Protein AF-A0A8J6NWM7-F1 (afdb_monomer)

Solvent-accessible surface area (backbone atoms only — not comparable to full-atom values): 4347 Å² total; per-residue (Å²): 136,81,83,80,75,76,84,80,71,72,40,98,84,61,65,67,64,90,84,54,74,66,59,70,60,48,53,48,54,55,49,52,53,52,54,52,51,23,30,61,80,34,73,68,36,49,55,57,17,10,55,72,72,72,38,98,35,38,68,58,38,52,50,49,35,43,75,68,69,74,99

Sequence (71 aa):
MIPISRSG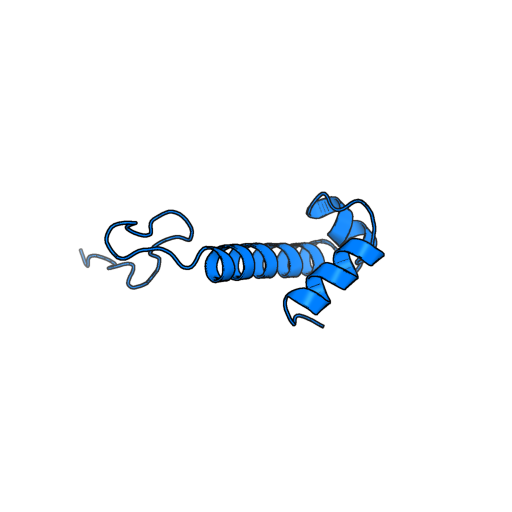DDGLLDRSIKDGVNLPELVEKLARHYLNKAMDEAHGNKTKAAELVGLPSYQTFSNWMKKYRLT

InterPro domains:
  IPR002197 DNA binding HTH domain, Fis-type [PF02954] (32-68)
  IPR009057 Homedomain-like superfamily [SSF46689] (16-70)

Nearest PDB structures (foldseek):
  1ety-assembly1_B  TM=8.086E-01  e=6.818E-02  Escherichia coli
  1etv-assembly1_B  TM=7.753E-01  e=1.227E-01  Escherichia coli
  6p0u-assembly1_B  TM=7.925E-01  e=2.081E-01  Escherichia coli K-12
  5m7o-assembly1_B  TM=7.726E-01  e=7.574E-01  Brucella abortus str. 2308 A

Organism: NCBI:txid2841696

Structure (mmCIF, N/CA/C/O backbone):
data_AF-A0A8J6NWM7-F1
#
_entry.id   AF-A0A8J6NWM7-F1
#
loop_
_atom_site.group_PDB
_atom_site.id
_atom_site.type_symbol
_atom_site.label_atom_id
_atom_site.label_alt_id
_atom_site.label_comp_id
_atom_site.label_asym_id
_atom_site.label_entity_id
_atom_site.label_seq_id
_atom_site.pdbx_PDB_ins_code
_atom_site.Cartn_x
_atom_site.Cartn_y
_atom_site.Cartn_z
_atom_site.occupancy
_atom_site.B_iso_or_equiv
_atom_site.auth_seq_id
_atom_site.auth_comp_id
_atom_site.auth_asym_id
_atom_site.auth_atom_id
_atom_site.pdbx_PDB_model_num
ATOM 1 N N . MET A 1 1 ? -26.259 -28.751 6.726 1.00 53.41 1 MET A N 1
ATOM 2 C CA . MET A 1 1 ? -25.621 -27.521 6.213 1.00 53.41 1 MET A CA 1
ATOM 3 C C . MET A 1 1 ? -24.848 -26.929 7.379 1.00 53.41 1 MET A C 1
ATOM 5 O O . MET A 1 1 ? -25.471 -26.545 8.357 1.00 53.41 1 MET A O 1
ATOM 9 N N . ILE A 1 2 ? -23.520 -27.018 7.370 1.00 55.03 2 ILE A N 1
ATOM 10 C CA . ILE A 1 2 ? -22.691 -26.515 8.474 1.00 55.03 2 ILE A CA 1
ATOM 11 C C . ILE A 1 2 ? -22.423 -25.038 8.166 1.00 55.03 2 ILE A C 1
ATOM 13 O O . ILE A 1 2 ? -21.949 -24.759 7.061 1.00 55.03 2 ILE A O 1
ATOM 17 N N . PRO A 1 3 ? -22.735 -24.086 9.062 1.00 58.69 3 PRO A N 1
ATOM 18 C CA . PRO A 1 3 ? -22.310 -22.713 8.863 1.00 58.69 3 PRO A CA 1
ATOM 19 C C . PRO A 1 3 ? -20.788 -22.687 8.986 1.00 58.69 3 PRO A C 1
ATOM 21 O O . PRO A 1 3 ? -20.230 -22.949 10.051 1.00 58.69 3 PRO A O 1
ATOM 24 N N . ILE A 1 4 ? -20.105 -22.396 7.881 1.00 58.03 4 ILE A N 1
ATOM 25 C CA . ILE A 1 4 ? -18.709 -21.977 7.927 1.00 58.03 4 ILE A CA 1
ATOM 26 C C . ILE A 1 4 ? -18.659 -20.633 8.657 1.00 58.03 4 ILE A C 1
ATOM 28 O O . ILE A 1 4 ? -18.760 -19.570 8.051 1.00 58.03 4 ILE A O 1
ATOM 32 N N . SER A 1 5 ? -18.543 -20.674 9.983 1.00 54.41 5 SER A N 1
ATOM 33 C CA . SER A 1 5 ? -18.081 -19.518 10.739 1.00 54.41 5 SER A CA 1
ATOM 34 C C . SER A 1 5 ? -16.705 -19.181 10.178 1.00 54.41 5 SER A C 1
ATOM 36 O O . SER A 1 5 ? -15.743 -19.916 10.409 1.00 54.41 5 SER A O 1
ATOM 38 N N . ARG A 1 6 ? -16.620 -18.113 9.374 1.00 56.72 6 ARG A N 1
ATOM 39 C CA . ARG A 1 6 ? -15.359 -17.453 9.024 1.00 56.72 6 ARG A CA 1
ATOM 40 C C . ARG A 1 6 ? -14.811 -16.847 10.311 1.00 56.72 6 ARG A C 1
ATOM 42 O O . ARG A 1 6 ? -14.916 -15.654 10.557 1.00 56.72 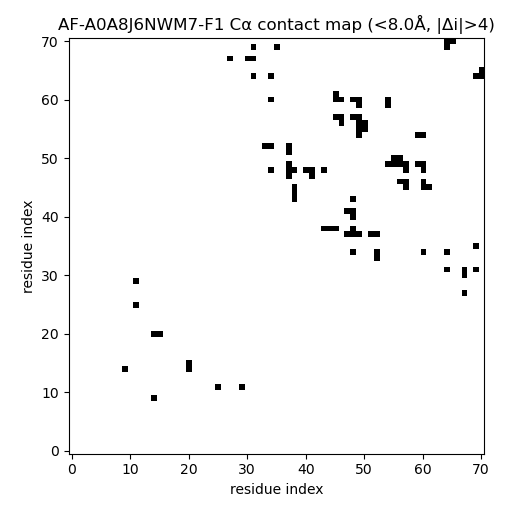6 ARG A O 1
ATOM 49 N N . SER A 1 7 ? -14.302 -17.706 11.179 1.00 51.69 7 SER A N 1
ATOM 50 C CA . SER A 1 7 ? -13.647 -17.313 12.409 1.00 51.69 7 SER A CA 1
ATOM 51 C C . SER A 1 7 ? -12.333 -16.640 12.015 1.00 51.69 7 SER A C 1
ATOM 53 O O . SER A 1 7 ? -11.361 -17.326 11.712 1.00 51.69 7 SER A O 1
ATOM 55 N N . GLY A 1 8 ? -12.329 -15.305 11.968 1.00 49.06 8 GLY A N 1
ATOM 56 C CA . GLY A 1 8 ? -11.100 -14.509 11.991 1.00 49.06 8 GLY A CA 1
ATOM 57 C C . GLY A 1 8 ? -10.803 -13.584 10.809 1.00 49.06 8 GLY A C 1
ATOM 58 O O . GLY A 1 8 ? -9.689 -13.076 10.767 1.00 49.06 8 GLY A O 1
ATOM 59 N N . ASP A 1 9 ? -11.741 -13.321 9.894 1.00 52.09 9 ASP A N 1
ATOM 60 C CA . ASP A 1 9 ? -11.598 -12.219 8.922 1.00 52.09 9 ASP A CA 1
ATOM 61 C C . ASP A 1 9 ? -12.565 -11.094 9.293 1.00 52.09 9 ASP A C 1
ATOM 63 O O . ASP A 1 9 ? -13.531 -10.802 8.596 1.00 52.09 9 ASP A O 1
ATOM 67 N N . ASP A 1 10 ? -12.333 -10.490 10.457 1.00 55.38 10 ASP A N 1
ATOM 68 C CA . ASP A 1 10 ? -12.731 -9.098 10.641 1.00 55.38 10 ASP A CA 1
ATOM 69 C C . ASP A 1 10 ? -11.813 -8.329 9.687 1.00 55.38 10 ASP A C 1
ATOM 71 O O . ASP A 1 10 ? -10.627 -8.110 9.976 1.00 55.38 10 ASP A O 1
ATOM 75 N N . GLY A 1 11 ? -12.296 -8.162 8.451 1.00 65.06 11 GLY A N 1
ATOM 76 C CA . GLY A 1 11 ? -11.501 -7.692 7.329 1.00 65.06 11 GLY A CA 1
ATOM 77 C C . GLY A 1 11 ? -10.766 -6.413 7.709 1.00 65.06 11 GLY A C 1
ATOM 78 O O . GLY A 1 11 ? -11.177 -5.678 8.604 1.00 65.06 11 GLY A O 1
ATOM 79 N N . LEU A 1 12 ? -9.678 -6.091 7.010 1.00 71.00 12 LEU A N 1
ATOM 80 C CA . LEU A 1 12 ? -8.895 -4.872 7.270 1.00 71.00 12 LEU A CA 1
ATOM 81 C C . LEU A 1 12 ? -9.759 -3.589 7.377 1.00 71.00 12 LEU A C 1
ATOM 83 O O . LEU A 1 12 ? -9.323 -2.608 7.976 1.00 71.00 12 LEU A O 1
ATOM 87 N N . LEU A 1 13 ? -10.971 -3.617 6.811 1.00 77.06 13 LEU A N 1
ATOM 88 C CA . LEU A 1 13 ? -11.963 -2.545 6.791 1.00 77.06 13 LEU A CA 1
ATOM 89 C C . LEU A 1 13 ? -13.234 -2.812 7.627 1.00 77.06 13 LEU A C 1
ATOM 91 O O . LEU A 1 13 ? -14.061 -1.912 7.720 1.00 77.06 13 LEU A O 1
ATOM 95 N N . ASP A 1 14 ? -13.407 -3.998 8.217 1.00 75.38 14 ASP A N 1
ATOM 96 C CA . ASP A 1 14 ? -14.639 -4.399 8.928 1.00 75.38 14 ASP A CA 1
ATOM 97 C C . ASP A 1 14 ? -14.562 -4.178 10.453 1.00 75.38 14 ASP A C 1
ATOM 99 O O . ASP A 1 14 ? -15.501 -4.475 11.188 1.00 75.38 14 ASP A O 1
ATOM 103 N N . ARG A 1 15 ? -13.464 -3.577 10.939 1.00 77.62 15 ARG A N 1
ATOM 104 C CA . ARG A 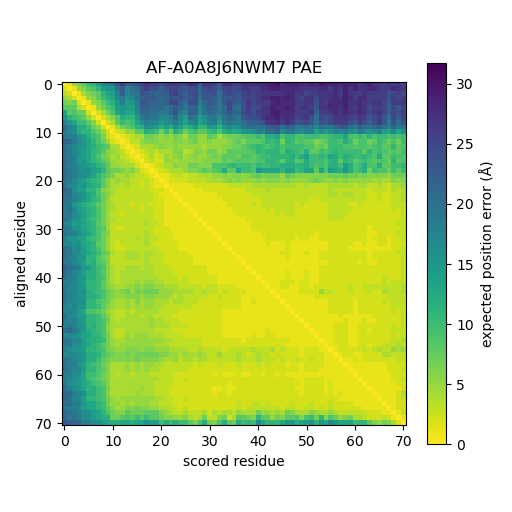1 15 ? -13.265 -3.321 12.372 1.00 77.62 15 ARG A CA 1
ATOM 105 C C . ARG A 1 15 ? -14.236 -2.283 12.913 1.00 77.62 15 ARG A C 1
ATOM 107 O O . ARG A 1 15 ? -14.256 -1.129 12.481 1.00 77.62 15 ARG A O 1
ATOM 114 N N . SER A 1 16 ? -14.956 -2.666 13.965 1.00 80.69 16 SER A N 1
ATOM 115 C CA . SER A 1 16 ? -15.754 -1.743 14.773 1.00 80.69 16 SER A CA 1
ATOM 116 C C . SER A 1 16 ? -14.885 -0.622 15.359 1.00 80.69 16 SER A C 1
ATOM 118 O O . SER A 1 16 ? -13.898 -0.872 16.046 1.00 80.69 16 SER A O 1
ATOM 120 N N . ILE A 1 17 ? -15.296 0.631 15.144 1.00 86.12 17 ILE A N 1
ATOM 121 C CA . ILE A 1 17 ? -14.628 1.823 15.697 1.00 86.12 17 ILE A CA 1
ATOM 122 C C . ILE A 1 17 ? -14.953 2.032 17.185 1.00 86.12 17 ILE A C 1
ATOM 124 O O . ILE A 1 17 ? -14.284 2.819 17.850 1.00 86.12 17 ILE A O 1
ATOM 128 N N . LYS A 1 18 ? -15.972 1.344 17.726 1.00 84.50 18 LYS A N 1
ATOM 129 C CA . LYS A 1 18 ? -16.472 1.583 19.093 1.00 84.50 18 LYS A CA 1
ATOM 130 C C . LYS A 1 18 ? -15.392 1.434 20.172 1.00 84.50 18 LYS A C 1
ATOM 132 O O . LYS A 1 18 ? -15.401 2.210 21.119 1.00 84.50 18 LYS A O 1
ATOM 137 N N . ASP A 1 19 ? -14.456 0.508 19.986 1.00 82.12 19 ASP A N 1
ATOM 138 C CA . ASP A 1 19 ? -13.340 0.246 20.908 1.00 82.12 19 ASP A CA 1
ATOM 139 C C . ASP A 1 19 ? -12.024 0.921 20.466 1.00 82.12 19 ASP A C 1
ATOM 141 O O . ASP A 1 19 ? -10.967 0.719 21.062 1.00 82.12 19 ASP A O 1
ATOM 145 N N . GLY A 1 20 ? -12.084 1.756 19.423 1.00 84.31 20 GLY A N 1
ATOM 146 C CA . GLY A 1 20 ? -10.922 2.360 18.783 1.00 84.31 20 GLY A CA 1
ATOM 147 C C . GLY A 1 20 ? -10.225 1.423 17.793 1.00 84.31 20 GLY A C 1
ATOM 148 O O . GLY A 1 20 ? -10.398 0.207 17.794 1.00 84.31 20 GLY A O 1
ATOM 149 N N . VAL A 1 21 ? -9.415 2.008 16.907 1.00 89.00 21 VAL A N 1
ATOM 150 C CA . VAL A 1 21 ? -8.667 1.267 15.884 1.00 89.00 21 VAL A CA 1
ATOM 151 C C . VAL A 1 21 ? -7.197 1.653 15.915 1.00 89.00 21 VAL A C 1
ATOM 153 O O . VAL A 1 21 ? -6.839 2.829 15.864 1.00 89.00 21 VAL A O 1
ATOM 156 N N . ASN A 1 22 ? -6.329 0.641 15.920 1.00 89.19 22 ASN A N 1
ATOM 157 C CA . ASN A 1 22 ? -4.900 0.825 15.709 1.00 89.19 22 ASN A CA 1
ATOM 158 C C . ASN A 1 22 ? -4.613 0.996 14.209 1.00 89.19 22 ASN A C 1
ATOM 160 O O . ASN A 1 22 ? -4.246 0.053 13.506 1.00 89.19 22 ASN A O 1
ATOM 164 N N . LEU A 1 23 ? -4.823 2.215 13.711 1.00 90.00 23 LEU A N 1
ATOM 165 C CA . LEU A 1 23 ? -4.599 2.554 12.307 1.00 90.00 23 LEU A CA 1
ATOM 166 C C . LEU A 1 23 ? -3.158 2.254 11.836 1.00 90.00 23 LEU A C 1
ATOM 168 O O . LEU A 1 23 ? -3.015 1.696 10.746 1.00 90.00 23 LEU A O 1
ATOM 172 N N . PRO A 1 24 ? -2.096 2.531 12.625 1.00 91.12 24 PRO A N 1
ATOM 173 C CA . PRO A 1 24 ? -0.737 2.119 12.271 1.00 91.12 24 PRO A CA 1
ATOM 174 C C . PRO A 1 24 ? -0.591 0.616 11.989 1.00 91.12 24 PRO A C 1
ATOM 176 O O . PRO A 1 24 ? 0.049 0.245 11.006 1.00 91.12 24 PRO A O 1
ATOM 179 N N . GLU A 1 25 ? -1.210 -0.244 12.805 1.00 89.31 25 GLU A N 1
ATOM 180 C CA . GLU A 1 25 ? -1.187 -1.700 12.606 1.00 89.31 25 GLU A CA 1
ATOM 181 C C . GLU A 1 25 ? -1.922 -2.113 11.323 1.00 89.31 25 GLU A C 1
ATOM 183 O O . GLU A 1 25 ? -1.450 -2.979 10.584 1.00 89.31 25 GLU A O 1
ATOM 188 N N . LEU A 1 26 ? -3.059 -1.480 11.019 1.00 90.75 26 LEU A N 1
ATOM 189 C CA . LEU A 1 26 ? -3.805 -1.768 9.791 1.00 90.75 26 LEU A CA 1
ATOM 190 C C . LEU A 1 26 ? -3.021 -1.372 8.543 1.00 90.75 26 LEU A C 1
ATOM 192 O O . LEU A 1 26 ? -2.912 -2.165 7.609 1.00 90.75 26 LEU A O 1
ATOM 196 N N . VAL A 1 27 ? -2.421 -0.180 8.534 1.00 92.19 27 VAL A N 1
ATOM 197 C CA . VAL A 1 27 ? -1.576 0.254 7.414 1.00 92.19 27 VAL A CA 1
ATOM 198 C C . VAL A 1 27 ? -0.358 -0.659 7.273 1.00 92.19 27 VAL A C 1
ATOM 200 O O . VAL A 1 27 ? 0.022 -0.978 6.150 1.00 92.19 27 VAL A O 1
ATOM 203 N N . GLU A 1 28 ? 0.237 -1.127 8.376 1.00 92.50 28 GLU A N 1
ATOM 204 C CA . GLU A 1 28 ? 1.310 -2.125 8.320 1.00 92.50 28 GLU A CA 1
ATOM 205 C C . GLU A 1 28 ? 0.845 -3.426 7.659 1.00 92.50 28 GLU A C 1
ATOM 207 O O . GLU A 1 28 ? 1.508 -3.904 6.737 1.00 92.50 28 GLU A O 1
ATOM 212 N N . LYS A 1 29 ? -0.290 -3.990 8.087 1.00 91.19 29 LYS A N 1
ATOM 213 C CA . LYS A 1 29 ? -0.837 -5.222 7.498 1.00 91.19 29 LYS A CA 1
ATOM 214 C C . LYS A 1 29 ? -1.102 -5.056 6.003 1.00 91.19 29 LYS A C 1
ATOM 216 O O . LYS A 1 29 ? -0.684 -5.901 5.211 1.00 91.19 29 LYS A O 1
ATOM 221 N N . LEU A 1 30 ? -1.726 -3.942 5.620 1.00 93.19 30 LEU A N 1
ATOM 222 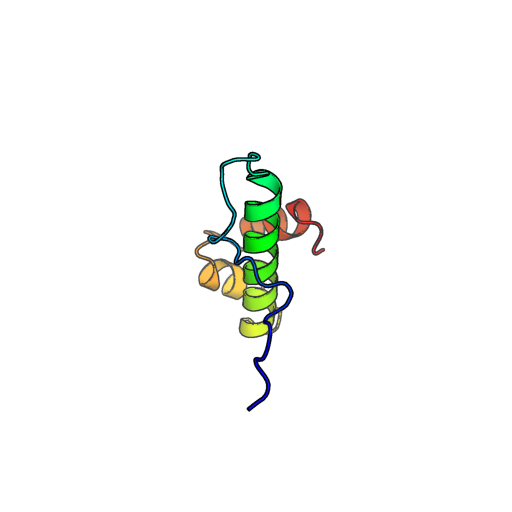C CA . LEU A 1 30 ? -2.013 -3.606 4.228 1.00 93.19 30 LEU A CA 1
ATOM 223 C C . LEU A 1 30 ? -0.729 -3.490 3.399 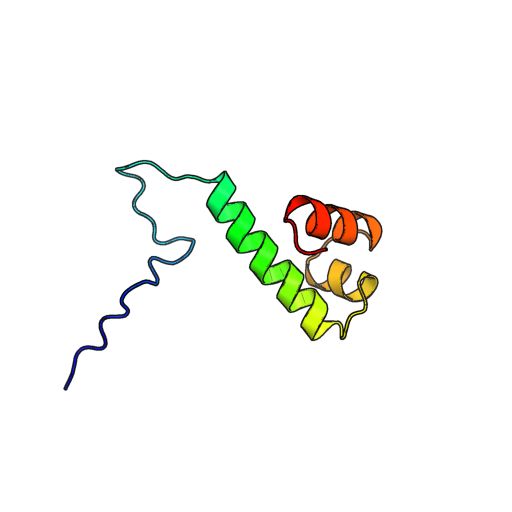1.00 93.19 30 LEU A C 1
ATOM 225 O O . LEU A 1 30 ? -0.602 -4.121 2.349 1.00 93.19 30 LEU A O 1
ATOM 229 N N . ALA A 1 31 ? 0.240 -2.712 3.886 1.00 94.75 31 ALA A N 1
ATOM 230 C CA . ALA A 1 31 ? 1.502 -2.494 3.195 1.00 94.75 31 ALA A CA 1
ATOM 231 C C . ALA A 1 31 ? 2.274 -3.807 3.033 1.00 94.75 31 ALA A C 1
ATOM 233 O O . ALA A 1 31 ? 2.718 -4.124 1.933 1.00 94.75 31 ALA A O 1
ATOM 234 N N . ARG A 1 32 ? 2.392 -4.614 4.095 1.00 95.31 32 ARG A N 1
ATOM 235 C CA . ARG A 1 32 ? 3.098 -5.901 4.033 1.00 95.31 32 ARG A CA 1
ATOM 236 C C . ARG A 1 32 ? 2.482 -6.854 3.020 1.00 95.31 32 ARG A C 1
ATOM 238 O O . ARG A 1 32 ? 3.226 -7.518 2.301 1.00 95.31 32 ARG A O 1
ATOM 245 N N . HIS A 1 33 ? 1.154 -6.909 2.957 1.00 94.69 33 HIS A N 1
ATOM 246 C CA . HIS A 1 33 ? 0.447 -7.759 2.008 1.00 94.69 33 HIS A CA 1
ATOM 247 C C . HIS A 1 33 ? 0.809 -7.399 0.561 1.00 94.69 33 HIS A C 1
ATOM 249 O O . HIS A 1 33 ? 1.280 -8.252 -0.192 1.00 94.69 33 HIS A O 1
ATOM 255 N N . TYR A 1 34 ? 0.665 -6.126 0.186 1.00 96.56 34 TYR A N 1
ATOM 256 C CA . TYR A 1 34 ? 0.905 -5.703 -1.193 1.00 96.56 34 TYR A CA 1
ATOM 257 C C . TYR A 1 34 ? 2.384 -5.651 -1.572 1.00 96.56 34 TYR A C 1
ATOM 259 O O . TYR A 1 34 ? 2.713 -5.978 -2.707 1.00 96.56 34 TYR A O 1
ATOM 267 N N . LEU A 1 35 ? 3.289 -5.318 -0.647 1.00 96.62 35 LEU A N 1
ATOM 268 C CA . LEU A 1 35 ? 4.730 -5.357 -0.919 1.00 96.62 35 LEU A CA 1
ATOM 269 C C . LEU A 1 35 ? 5.214 -6.786 -1.211 1.00 96.62 35 LEU A C 1
ATOM 271 O O . LEU A 1 35 ? 5.969 -6.983 -2.161 1.00 96.62 35 LEU A O 1
ATOM 275 N N . ASN A 1 36 ? 4.759 -7.784 -0.442 1.00 96.12 36 ASN A N 1
ATOM 276 C CA . ASN A 1 36 ? 5.096 -9.186 -0.715 1.00 96.12 36 ASN A CA 1
ATOM 277 C C . ASN A 1 36 ? 4.494 -9.661 -2.034 1.00 96.12 36 ASN A C 1
ATOM 279 O O . ASN A 1 36 ? 5.204 -10.229 -2.858 1.00 96.12 36 ASN A O 1
ATOM 283 N N . LYS A 1 37 ? 3.205 -9.384 -2.259 1.00 96.75 37 LYS A N 1
ATOM 284 C CA . LYS A 1 37 ? 2.536 -9.768 -3.504 1.00 96.75 37 LYS A CA 1
ATOM 285 C C . LYS A 1 37 ? 3.214 -9.140 -4.721 1.00 96.75 37 LYS A C 1
ATOM 287 O O . LYS A 1 37 ? 3.450 -9.818 -5.707 1.00 96.75 37 LYS A O 1
ATOM 292 N N . ALA A 1 38 ? 3.598 -7.870 -4.639 1.00 97.62 38 ALA A N 1
ATOM 293 C CA . ALA A 1 38 ? 4.311 -7.207 -5.720 1.00 97.62 38 ALA A CA 1
ATOM 294 C C . ALA A 1 38 ? 5.693 -7.817 -5.982 1.00 97.62 38 ALA A C 1
ATOM 296 O O . ALA A 1 38 ? 6.097 -7.897 -7.136 1.00 97.62 38 ALA A O 1
ATOM 297 N N . MET A 1 39 ? 6.412 -8.264 -4.947 1.00 96.75 39 MET A N 1
ATOM 298 C CA . MET A 1 39 ? 7.677 -8.989 -5.125 1.00 96.75 39 MET A CA 1
ATOM 299 C C . MET A 1 39 ? 7.485 -10.333 -5.826 1.00 96.75 39 MET A C 1
ATOM 301 O O . MET A 1 39 ? 8.290 -10.673 -6.693 1.00 96.75 39 MET A O 1
ATOM 305 N N . ASP A 1 40 ? 6.436 -11.068 -5.462 1.00 97.25 40 ASP A N 1
ATOM 306 C CA . ASP A 1 40 ? 6.088 -12.357 -6.061 1.00 97.25 40 ASP A CA 1
ATOM 307 C C . ASP A 1 40 ? 5.708 -12.201 -7.546 1.00 97.25 40 ASP A C 1
ATOM 309 O O . ASP A 1 40 ? 6.363 -12.766 -8.421 1.00 97.25 40 ASP A O 1
ATOM 313 N N . GLU A 1 41 ? 4.769 -11.299 -7.849 1.00 97.56 41 GLU A N 1
ATOM 314 C CA . GLU A 1 41 ? 4.314 -10.972 -9.214 1.00 97.56 41 GLU A CA 1
ATOM 315 C C . GLU A 1 41 ? 5.424 -10.349 -10.088 1.00 97.56 41 GLU A C 1
ATOM 317 O O . GLU A 1 41 ? 5.429 -10.428 -11.324 1.00 97.56 41 GLU A O 1
ATOM 322 N N . ALA A 1 42 ? 6.397 -9.692 -9.453 1.00 97.06 42 ALA A N 1
ATOM 323 C CA . ALA A 1 42 ? 7.574 -9.163 -10.125 1.00 97.06 42 ALA A CA 1
ATOM 324 C C . ALA A 1 42 ? 8.719 -10.179 -10.247 1.00 97.06 42 ALA A C 1
ATOM 326 O O . ALA A 1 42 ? 9.775 -9.816 -10.771 1.00 97.06 42 ALA A O 1
ATOM 327 N N . HIS A 1 43 ? 8.543 -11.416 -9.773 1.00 96.31 43 HIS A N 1
ATOM 328 C CA . HIS A 1 43 ? 9.573 -12.457 -9.738 1.00 96.31 43 HIS A CA 1
ATOM 329 C C . HIS A 1 43 ? 10.893 -11.962 -9.117 1.00 96.31 43 HIS A C 1
ATOM 331 O O . HIS A 1 43 ? 11.982 -12.187 -9.643 1.00 96.31 43 HIS A O 1
ATOM 337 N N . GLY A 1 44 ? 10.796 -11.211 -8.017 1.00 93.25 44 GLY A N 1
ATOM 338 C CA . GLY A 1 44 ? 11.942 -10.641 -7.307 1.00 93.25 44 GLY A CA 1
ATOM 339 C C . GLY A 1 44 ? 12.488 -9.324 -7.877 1.00 93.25 44 GLY A C 1
ATOM 340 O O . GLY A 1 44 ? 13.375 -8.719 -7.266 1.00 93.25 44 GLY A O 1
ATOM 341 N N . ASN A 1 45 ? 11.966 -8.825 -9.004 1.00 96.56 45 ASN A N 1
ATOM 342 C CA . ASN A 1 45 ? 12.382 -7.539 -9.561 1.00 96.56 45 ASN A CA 1
ATOM 343 C C . ASN A 1 45 ? 11.731 -6.368 -8.809 1.00 96.56 45 ASN A C 1
ATOM 345 O O . ASN A 1 45 ? 10.618 -5.940 -9.100 1.00 96.56 45 ASN A O 1
ATOM 349 N N . LYS A 1 46 ? 12.475 -5.788 -7.872 1.00 94.38 46 LYS A N 1
ATOM 350 C CA . LYS A 1 46 ? 12.036 -4.663 -7.034 1.00 94.38 46 LYS A CA 1
ATOM 351 C C . LYS A 1 46 ? 11.679 -3.377 -7.802 1.00 94.38 46 LYS A C 1
ATOM 353 O O . LYS A 1 46 ? 10.930 -2.568 -7.264 1.00 94.38 46 LYS A O 1
ATOM 358 N N . THR A 1 47 ? 12.189 -3.158 -9.019 1.00 97.25 47 THR A N 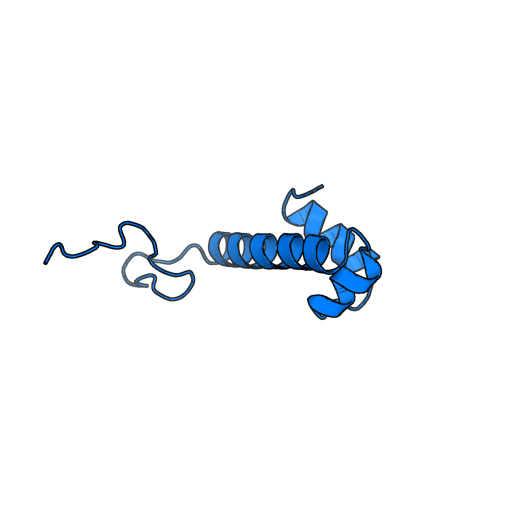1
ATOM 359 C CA . THR A 1 47 ? 11.762 -2.015 -9.854 1.00 97.25 47 THR A CA 1
ATOM 360 C C . THR A 1 47 ? 10.341 -2.245 -10.351 1.00 97.25 47 THR A C 1
ATOM 362 O O . THR A 1 47 ? 9.468 -1.428 -10.079 1.00 97.25 47 THR A O 1
ATOM 365 N N . LYS A 1 48 ? 10.082 -3.418 -10.942 1.00 97.50 48 LYS A N 1
ATOM 366 C CA . LYS A 1 48 ? 8.738 -3.817 -11.379 1.00 97.50 48 LYS A CA 1
ATOM 367 C C . LYS A 1 48 ? 7.765 -3.907 -10.198 1.00 97.50 48 LYS A C 1
ATOM 369 O O . LYS A 1 48 ? 6.623 -3.477 -10.306 1.00 97.50 48 LYS A O 1
ATOM 374 N N . ALA A 1 49 ? 8.218 -4.402 -9.045 1.00 97.69 49 ALA A N 1
ATOM 375 C CA . ALA A 1 49 ? 7.408 -4.437 -7.829 1.00 97.69 49 ALA A CA 1
ATOM 376 C C . ALA A 1 49 ? 7.005 -3.027 -7.366 1.00 97.69 49 ALA A C 1
ATOM 378 O O . ALA A 1 49 ? 5.859 -2.828 -6.974 1.00 97.69 49 ALA A O 1
ATOM 379 N N . ALA A 1 50 ? 7.915 -2.045 -7.449 1.00 97.56 50 ALA A N 1
ATOM 380 C CA . ALA A 1 50 ? 7.609 -0.648 -7.148 1.00 97.56 50 ALA A CA 1
ATOM 381 C C . ALA A 1 50 ? 6.508 -0.099 -8.064 1.00 97.56 50 ALA A C 1
ATOM 383 O O . ALA A 1 50 ? 5.565 0.512 -7.568 1.00 97.56 50 ALA A O 1
ATOM 384 N N . GLU A 1 51 ? 6.588 -0.380 -9.366 1.00 97.25 51 GLU A N 1
ATOM 385 C CA . GLU A 1 51 ? 5.573 0.020 -10.347 1.00 97.25 51 GLU A CA 1
ATOM 386 C C . GLU A 1 51 ? 4.204 -0.608 -10.040 1.00 97.25 51 GLU A C 1
ATOM 388 O O . GLU A 1 51 ? 3.194 0.094 -10.050 1.00 97.25 51 GLU A O 1
ATOM 393 N N . LEU A 1 52 ? 4.167 -1.898 -9.674 1.00 97.75 52 LEU A N 1
ATOM 394 C CA . LEU A 1 52 ? 2.929 -2.614 -9.328 1.00 97.75 52 LEU A CA 1
ATOM 395 C C . LEU A 1 52 ? 2.193 -2.021 -8.119 1.00 97.75 52 LEU A C 1
ATOM 397 O O . LEU A 1 52 ? 0.969 -2.106 -8.048 1.00 97.75 52 LEU A O 1
ATOM 401 N N . VAL A 1 53 ? 2.919 -1.421 -7.171 1.00 96.38 53 VAL A N 1
ATOM 402 C CA . VAL A 1 53 ? 2.327 -0.748 -6.000 1.00 96.38 53 VAL A CA 1
ATOM 403 C C . VAL A 1 53 ? 2.258 0.776 -6.148 1.00 96.38 53 VAL A C 1
ATOM 405 O O . VAL A 1 53 ? 1.937 1.467 -5.183 1.00 96.38 53 VAL A O 1
ATOM 408 N N . GLY A 1 54 ? 2.572 1.316 -7.331 1.00 96.75 54 GLY A N 1
ATOM 409 C CA . GLY A 1 54 ? 2.515 2.752 -7.616 1.00 96.75 54 GLY A CA 1
ATOM 410 C C . GLY A 1 54 ? 3.585 3.592 -6.909 1.00 96.75 54 GLY A C 1
ATOM 411 O O . GLY A 1 54 ? 3.398 4.792 -6.712 1.00 96.75 54 GLY A O 1
ATOM 412 N N . LEU A 1 55 ? 4.703 2.987 -6.498 1.00 96.88 55 LEU A N 1
ATOM 413 C CA . LEU A 1 55 ? 5.836 3.708 -5.924 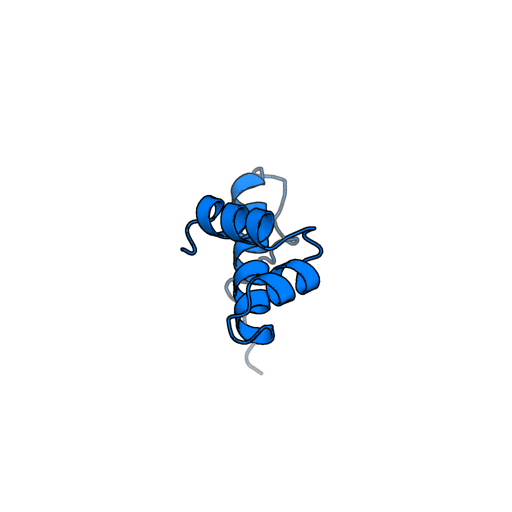1.00 96.88 55 LEU A CA 1
ATOM 414 C C . LEU A 1 55 ? 6.778 4.207 -7.032 1.00 96.88 55 LEU A C 1
ATOM 416 O O . LEU A 1 55 ? 7.035 3.495 -7.998 1.00 96.88 55 LEU A O 1
ATOM 420 N N . PRO A 1 56 ? 7.371 5.404 -6.874 1.00 93.94 56 PRO A N 1
ATOM 421 C CA . PRO A 1 56 ? 8.094 6.074 -7.956 1.00 93.94 56 PRO A CA 1
ATOM 422 C C . PRO A 1 56 ? 9.424 5.409 -8.325 1.00 93.94 56 PRO A C 1
ATOM 424 O O . PRO A 1 56 ? 10.014 5.743 -9.348 1.00 93.94 56 PRO A O 1
ATOM 427 N N . SER A 1 57 ? 9.974 4.544 -7.465 1.00 94.56 57 SER A N 1
ATOM 428 C CA . SER A 1 57 ? 11.304 3.961 -7.662 1.00 94.56 57 SER A CA 1
ATOM 429 C C . SER A 1 57 ? 11.556 2.736 -6.783 1.00 94.56 57 SER A C 1
ATOM 431 O O . SER A 1 57 ? 11.036 2.631 -5.667 1.00 94.56 57 SER A O 1
ATOM 433 N N . TYR A 1 58 ? 12.495 1.894 -7.231 1.00 93.94 58 TYR A N 1
ATOM 434 C CA . TYR A 1 58 ? 13.093 0.787 -6.470 1.00 93.94 58 TYR A CA 1
ATOM 435 C C . TYR A 1 58 ? 13.522 1.197 -5.054 1.00 93.94 58 TYR A C 1
ATOM 437 O O . TYR A 1 58 ? 13.322 0.455 -4.094 1.00 93.94 58 TYR A O 1
ATOM 445 N N . GLN A 1 59 ? 14.134 2.377 -4.904 1.00 96.44 59 GLN A N 1
ATOM 446 C CA . GLN A 1 59 ? 14.687 2.809 -3.621 1.00 96.44 59 GLN A CA 1
ATOM 447 C C . GLN A 1 59 ? 13.585 3.121 -2.607 1.00 96.44 59 GLN A C 1
ATOM 449 O O . GLN A 1 59 ? 13.698 2.723 -1.447 1.00 96.44 59 GLN A O 1
ATOM 454 N N . THR A 1 60 ? 12.486 3.732 -3.060 1.00 96.19 60 THR A N 1
ATOM 455 C CA . THR A 1 60 ? 11.279 3.939 -2.252 1.00 96.19 60 THR A CA 1
ATOM 456 C C . THR A 1 60 ? 10.685 2.598 -1.839 1.00 96.19 60 THR A C 1
ATOM 458 O O . THR A 1 60 ? 10.435 2.385 -0.658 1.00 96.19 60 THR A O 1
ATOM 461 N N . PHE A 1 61 ? 10.553 1.657 -2.774 1.00 96.00 61 PHE A N 1
ATOM 462 C CA . PHE A 1 61 ? 10.057 0.310 -2.487 1.00 96.00 61 PHE A CA 1
ATOM 463 C C . PHE A 1 61 ? 10.932 -0.440 -1.467 1.00 96.00 61 PHE A C 1
ATOM 465 O O . PHE A 1 61 ? 10.432 -0.996 -0.491 1.00 96.00 61 PHE A O 1
ATOM 472 N N 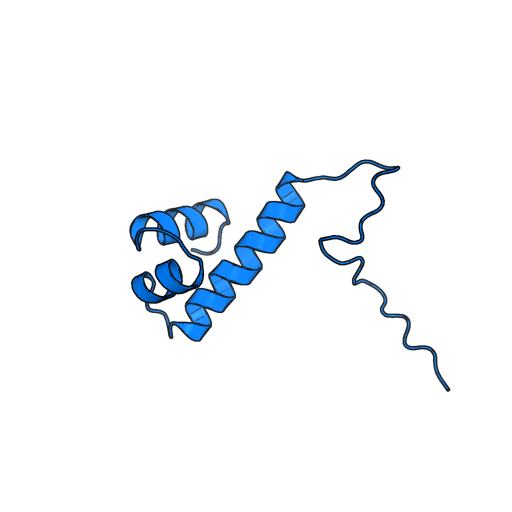. SER A 1 62 ? 12.255 -0.379 -1.624 1.00 95.38 62 SER A N 1
ATOM 473 C CA . SER A 1 62 ? 13.226 -0.936 -0.675 1.00 95.38 62 SER A CA 1
ATOM 474 C C . SER A 1 62 ? 13.101 -0.305 0.714 1.00 95.38 62 SER A C 1
ATOM 476 O O . SER A 1 62 ? 13.119 -1.007 1.724 1.00 95.38 62 SER A O 1
ATOM 478 N N . ASN A 1 63 ? 12.904 1.014 0.784 1.00 96.69 63 ASN A N 1
ATOM 479 C CA . ASN A 1 63 ? 12.703 1.707 2.052 1.00 96.69 63 ASN A CA 1
ATOM 480 C C . ASN A 1 63 ? 11.392 1.290 2.738 1.00 96.69 63 ASN A C 1
ATOM 482 O O . ASN A 1 63 ? 11.358 1.125 3.955 1.00 96.69 63 ASN A O 1
ATOM 486 N N . TRP A 1 64 ? 10.330 1.061 1.962 1.00 96.56 64 TRP A N 1
ATOM 487 C CA . TRP A 1 64 ? 9.068 0.520 2.465 1.00 96.56 64 TRP A CA 1
ATOM 488 C C . TRP A 1 64 ? 9.239 -0.905 3.003 1.00 96.56 64 TRP A C 1
ATOM 490 O O . TRP A 1 64 ? 8.827 -1.174 4.128 1.00 96.56 64 TRP A O 1
ATOM 500 N N . MET A 1 65 ? 9.917 -1.796 2.276 1.00 95.00 65 MET A N 1
ATOM 501 C CA . MET A 1 65 ? 10.194 -3.152 2.769 1.00 95.00 65 MET A CA 1
ATOM 502 C C . MET A 1 65 ? 10.973 -3.148 4.088 1.00 95.00 65 MET A C 1
ATOM 504 O O . MET A 1 65 ? 10.602 -3.872 5.009 1.00 95.00 65 MET A O 1
ATOM 508 N N . LYS A 1 66 ? 11.989 -2.285 4.220 1.00 95.75 66 LYS A N 1
ATOM 509 C CA . LYS A 1 66 ? 12.739 -2.114 5.475 1.00 95.75 66 LYS A CA 1
ATOM 510 C C . LYS A 1 66 ? 11.856 -1.583 6.603 1.00 95.75 66 LYS A C 1
ATOM 512 O O . LYS A 1 66 ? 11.858 -2.137 7.699 1.00 95.75 66 LYS A O 1
ATOM 517 N N . LYS A 1 67 ? 11.062 -0.539 6.331 1.00 94.69 67 LYS A N 1
ATOM 518 C CA . LYS A 1 67 ? 10.125 0.056 7.301 1.00 94.69 67 LYS A CA 1
ATOM 519 C C . LYS A 1 67 ? 9.171 -0.993 7.875 1.00 94.69 67 LYS A C 1
ATOM 521 O O . LYS A 1 67 ? 8.905 -0.981 9.072 1.00 94.69 67 LYS A O 1
ATOM 526 N N . TYR A 1 68 ? 8.700 -1.907 7.031 1.00 94.62 68 TYR A N 1
ATOM 527 C CA . TYR A 1 68 ? 7.776 -2.972 7.410 1.00 94.62 68 TYR A CA 1
ATO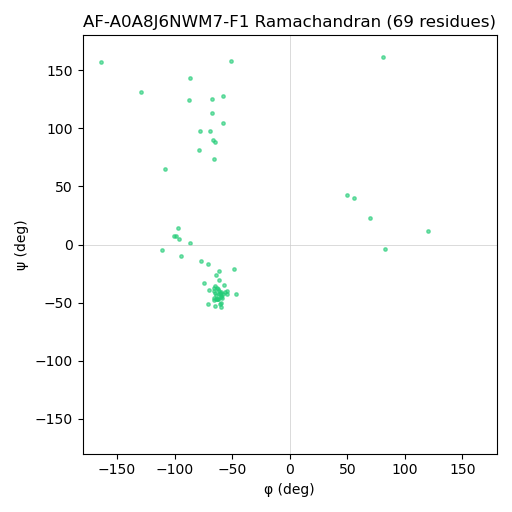M 528 C C . TYR A 1 68 ? 8.460 -4.316 7.709 1.00 94.62 68 TYR A C 1
ATOM 530 O O . TYR A 1 68 ? 7.771 -5.327 7.817 1.00 94.62 68 TYR A O 1
ATOM 538 N N . ARG A 1 69 ? 9.789 -4.329 7.892 1.00 91.56 69 ARG A N 1
ATOM 539 C CA . ARG A 1 69 ? 10.585 -5.495 8.320 1.00 91.56 69 ARG A CA 1
ATOM 540 C C . ARG A 1 69 ? 10.431 -6.734 7.423 1.00 91.56 69 ARG A C 1
ATOM 542 O O . ARG A 1 69 ? 10.359 -7.854 7.918 1.00 91.56 69 ARG A O 1
ATOM 549 N N . LEU A 1 70 ? 10.366 -6.526 6.110 1.00 84.12 70 LEU A N 1
ATOM 550 C CA . LEU A 1 70 ? 10.298 -7.591 5.099 1.00 84.12 70 LEU A CA 1
ATOM 551 C C . LEU A 1 70 ? 11.676 -7.975 4.522 1.00 84.12 70 LEU A C 1
ATOM 553 O O . LEU A 1 70 ? 11.781 -8.936 3.765 1.00 84.12 70 LEU A O 1
ATOM 557 N N . THR A 1 71 ? 12.725 -7.201 4.813 1.00 71.44 71 THR A N 1
ATOM 558 C CA . THR A 1 71 ? 14.101 -7.359 4.310 1.00 71.44 71 THR A CA 1
ATOM 559 C C . THR A 1 71 ? 15.074 -6.680 5.257 1.00 71.44 71 THR A C 1
ATOM 561 O O . THR A 1 71 ? 14.698 -5.611 5.796 1.00 71.44 71 THR A O 1
#

Mean predicted aligned error: 7.07 Å

Radius of gyration: 15.68 Å; Cα contacts (8 Å, |Δi|>4): 50; chains: 1; bounding box: 40×34×32 Å

Foldseek 3Di:
DDPPPPPPPCDLPNDDPPVHDPVVVSVLVVLVVLLVVLCVVVVNPLQSSCVSVVHPGSVVSVVSCVVSVVD

Secondary structure (DSSP, 8-state):
------TT---TTT--GGG---HHHHHHHHHHHHHHHHHHHTTT-HHHHHHHTT-S-HHHHHHHHHHTT--

pLDDT: mean 86.43, std 14.75, range [49.06, 97.75]